Protein AF-A0A356QQR0-F1 (afdb_monomer_lite)

pLDDT: mean 85.68, std 18.22, range [37.44, 98.25]

Structure (mmCIF, N/CA/C/O backbone):
data_AF-A0A356QQR0-F1
#
_entry.id   AF-A0A356QQR0-F1
#
loop_
_atom_site.group_PDB
_atom_site.id
_atom_site.type_symbol
_atom_site.label_atom_id
_atom_site.label_alt_id
_atom_site.label_comp_id
_atom_site.label_asym_id
_atom_site.label_entity_id
_atom_site.label_seq_id
_atom_site.pdbx_PDB_ins_code
_atom_site.Cartn_x
_atom_site.Cartn_y
_atom_site.Cartn_z
_atom_site.occupancy
_atom_site.B_iso_or_equiv
_atom_site.auth_seq_id
_atom_site.auth_comp_id
_atom_site.auth_asym_id
_atom_site.auth_atom_id
_atom_site.pdbx_PDB_model_num
ATOM 1 N N . MET A 1 1 ? -22.525 24.408 33.638 1.00 37.44 1 MET A N 1
ATOM 2 C CA . MET A 1 1 ? -21.870 23.096 33.810 1.00 37.44 1 MET A CA 1
ATOM 3 C C . MET A 1 1 ? -21.776 22.451 32.448 1.00 37.44 1 MET A C 1
ATOM 5 O O . MET A 1 1 ? -22.800 22.229 31.816 1.00 37.44 1 MET A O 1
ATOM 9 N N . CYS A 1 2 ? -20.551 22.267 31.974 1.00 42.84 2 CYS A N 1
ATOM 10 C CA . CYS A 1 2 ? -20.235 21.623 30.710 1.00 42.84 2 CYS A CA 1
ATOM 11 C C . CYS A 1 2 ? -20.530 20.124 30.841 1.00 42.84 2 CYS A C 1
ATOM 13 O O . CYS A 1 2 ? -19.946 19.473 31.702 1.00 42.84 2 CYS A O 1
ATOM 15 N N . ALA A 1 3 ? -21.432 19.585 30.023 1.00 51.22 3 ALA A N 1
ATOM 16 C CA . ALA A 1 3 ? -21.515 18.147 29.801 1.00 51.22 3 ALA A CA 1
ATOM 17 C C . ALA A 1 3 ? -20.822 17.877 28.466 1.00 51.22 3 ALA A C 1
ATOM 19 O O . ALA A 1 3 ? -21.403 18.032 27.392 1.00 51.22 3 ALA A O 1
ATOM 20 N N . GLU A 1 4 ? -19.529 17.590 28.557 1.00 49.19 4 GLU A N 1
ATOM 21 C CA . GLU A 1 4 ? -18.691 17.213 27.433 1.00 49.19 4 GLU A CA 1
ATOM 22 C C . GLU A 1 4 ? -19.215 15.894 26.864 1.00 49.19 4 GLU A C 1
ATOM 24 O O . GLU A 1 4 ? -19.2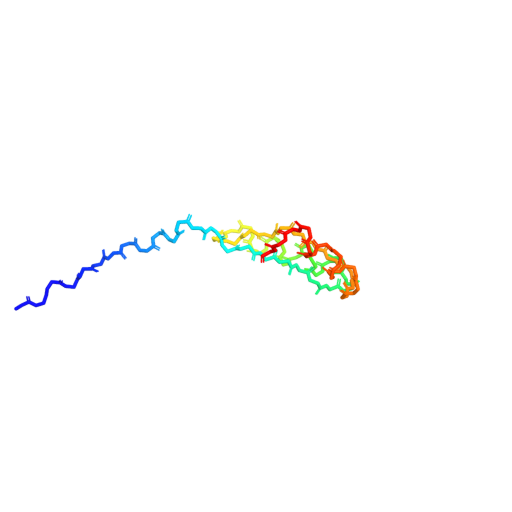57 14.856 27.525 1.00 49.19 4 GLU A O 1
ATOM 29 N N . ARG A 1 5 ? -19.736 15.975 25.642 1.00 51.66 5 ARG A N 1
ATOM 30 C CA . ARG A 1 5 ? -20.336 14.858 24.926 1.00 51.66 5 ARG A CA 1
ATOM 31 C C . ARG A 1 5 ? -19.198 13.951 24.466 1.00 51.66 5 ARG A C 1
ATOM 33 O O . ARG A 1 5 ? -18.637 14.176 23.400 1.00 51.66 5 ARG A O 1
ATOM 40 N N . ILE A 1 6 ? -18.855 12.946 25.271 1.00 58.06 6 ILE A N 1
ATOM 41 C CA . ILE A 1 6 ? -17.958 11.857 24.866 1.00 58.06 6 ILE A CA 1
ATOM 42 C C . ILE A 1 6 ? -18.702 11.042 23.804 1.00 58.06 6 ILE A C 1
ATOM 44 O O . ILE A 1 6 ? -19.388 10.064 24.092 1.00 58.06 6 ILE A O 1
ATOM 48 N N . THR A 1 7 ? -18.632 11.487 22.553 1.00 53.50 7 THR A N 1
ATOM 49 C CA . THR A 1 7 ? -18.934 10.631 21.413 1.00 53.50 7 THR A CA 1
ATOM 50 C C . THR A 1 7 ? -17.821 9.602 21.349 1.00 53.50 7 THR A C 1
ATOM 52 O O . THR A 1 7 ? -16.686 9.939 21.017 1.00 53.50 7 THR A O 1
ATOM 55 N N . THR A 1 8 ? -18.134 8.350 21.671 1.00 52.00 8 THR A N 1
ATOM 56 C CA . THR A 1 8 ? -17.373 7.193 21.203 1.00 52.00 8 THR A CA 1
ATOM 57 C C . THR A 1 8 ? -17.208 7.329 19.692 1.00 52.00 8 THR A C 1
ATOM 59 O O . THR A 1 8 ? -18.114 7.002 18.927 1.00 52.00 8 THR A O 1
ATOM 62 N N . MET A 1 9 ? -16.073 7.872 19.250 1.00 52.56 9 MET A N 1
ATOM 63 C CA . MET A 1 9 ? -15.648 7.819 17.859 1.00 52.56 9 MET A CA 1
ATOM 64 C C . MET A 1 9 ? -15.199 6.390 17.564 1.00 52.56 9 MET A C 1
ATOM 66 O O . MET A 1 9 ? -14.017 6.105 17.393 1.00 52.56 9 MET A O 1
ATOM 70 N N . THR A 1 10 ? -16.147 5.461 17.516 1.00 54.62 10 THR A N 1
ATOM 71 C CA . THR A 1 10 ? -15.941 4.205 16.804 1.00 54.62 10 THR A CA 1
ATOM 72 C C . THR A 1 10 ? -15.964 4.595 15.332 1.00 54.62 10 THR A C 1
ATOM 74 O O . THR A 1 10 ? -17.027 4.695 14.725 1.00 54.62 10 THR A O 1
ATOM 77 N N . ASN A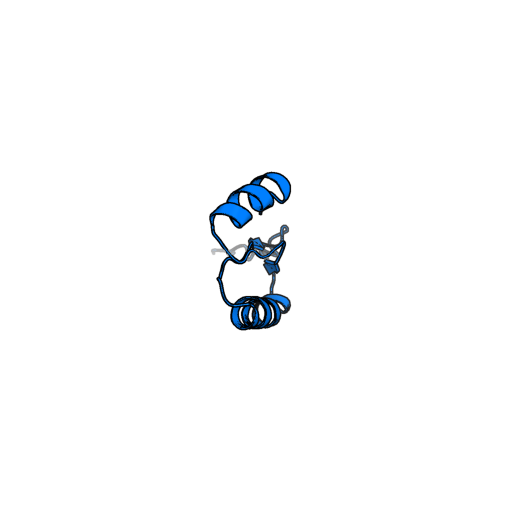 1 11 ? -14.803 4.998 14.809 1.00 56.91 11 ASN A N 1
ATOM 78 C CA . ASN A 1 11 ? -14.664 5.478 13.442 1.00 56.91 11 ASN A CA 1
ATOM 79 C C . ASN A 1 11 ? -15.212 4.392 12.506 1.00 56.91 11 ASN A C 1
ATOM 81 O O . ASN A 1 11 ? -14.662 3.297 12.432 1.00 56.91 11 ASN A O 1
ATOM 85 N N . ALA A 1 12 ? -16.349 4.670 11.867 1.00 60.91 12 ALA A N 1
ATOM 86 C CA . ALA A 1 12 ? -17.166 3.680 11.168 1.00 60.91 12 ALA A CA 1
ATOM 87 C C . ALA A 1 12 ? -16.508 3.117 9.893 1.00 60.91 12 ALA A C 1
ATOM 89 O O . ALA A 1 12 ? -17.112 2.295 9.212 1.00 60.91 12 ALA A O 1
ATOM 90 N N . HIS A 1 13 ? -15.290 3.557 9.562 1.00 63.78 13 HIS A N 1
ATOM 91 C CA . HIS A 1 13 ? -14.545 3.111 8.393 1.00 63.78 13 HIS A CA 1
ATOM 92 C C . HIS A 1 13 ? -13.117 2.730 8.806 1.00 63.78 13 HIS A C 1
ATOM 94 O O . HIS A 1 13 ? -12.389 3.589 9.316 1.00 63.78 13 HIS A O 1
ATOM 100 N N . PRO A 1 14 ? -12.704 1.464 8.614 1.00 82.50 14 PRO A N 1
ATOM 101 C CA . PRO A 1 14 ? -11.326 1.057 8.856 1.00 82.50 14 PRO A CA 1
ATOM 102 C C . PRO A 1 14 ? -10.389 1.817 7.910 1.00 82.50 14 PRO A C 1
ATOM 104 O O . PRO A 1 14 ? -10.696 1.996 6.730 1.00 82.50 14 PRO A O 1
ATOM 107 N N . ILE A 1 15 ? -9.248 2.269 8.429 1.00 91.44 15 ILE A N 1
ATOM 108 C CA . ILE A 1 15 ? -8.203 2.914 7.630 1.00 91.44 15 ILE A CA 1
ATOM 109 C C . ILE A 1 15 ? -7.635 1.855 6.690 1.00 91.44 15 ILE A C 1
ATOM 111 O O . ILE A 1 15 ? -7.215 0.787 7.126 1.00 91.44 15 ILE A O 1
ATOM 115 N N . ARG A 1 16 ? -7.621 2.137 5.394 1.00 94.44 16 ARG A N 1
ATOM 116 C CA . ARG A 1 16 ? -7.090 1.231 4.380 1.00 94.44 16 ARG A CA 1
ATOM 117 C C . ARG A 1 16 ? -5.704 1.713 3.981 1.00 94.44 16 ARG A C 1
ATOM 119 O O . ARG A 1 16 ? -5.482 2.906 3.812 1.00 94.44 16 ARG A O 1
ATOM 126 N N . VAL A 1 17 ? -4.748 0.793 3.923 1.00 96.00 17 VAL A N 1
ATOM 127 C CA . VAL A 1 17 ? -3.351 1.115 3.618 1.00 96.00 17 VAL A CA 1
ATOM 128 C C . VAL A 1 17 ? -2.799 0.158 2.577 1.00 96.00 17 VAL A C 1
ATOM 130 O O . VAL A 1 17 ? -3.130 -1.028 2.560 1.00 96.00 17 VAL A O 1
ATOM 133 N N . PHE A 1 18 ? -1.928 0.677 1.724 1.00 97.94 18 PHE A N 1
ATOM 134 C CA . PHE A 1 18 ? -1.159 -0.095 0.760 1.00 97.94 18 PHE A CA 1
ATOM 135 C C . PHE A 1 18 ? 0.319 0.022 1.129 1.00 97.94 18 PHE A C 1
ATOM 137 O O . PHE A 1 18 ? 0.793 1.128 1.396 1.00 97.94 18 PHE A O 1
ATOM 144 N N . LEU A 1 19 ? 1.035 -1.100 1.193 1.00 98.12 19 LEU A N 1
ATOM 145 C CA . LEU A 1 19 ? 2.439 -1.121 1.613 1.00 98.12 19 LEU A CA 1
ATOM 146 C C . LEU A 1 19 ? 3.362 -1.248 0.398 1.00 98.12 19 LEU A C 1
ATOM 148 O O . LEU A 1 19 ? 3.081 -2.014 -0.521 1.00 98.12 19 LEU A O 1
ATOM 152 N N . ILE A 1 20 ? 4.469 -0.510 0.398 1.00 98.12 20 ILE A N 1
ATOM 153 C CA . ILE A 1 20 ? 5.442 -0.517 -0.698 1.00 98.12 20 ILE A CA 1
ATOM 154 C C . ILE A 1 20 ? 6.830 -0.647 -0.089 1.00 98.12 20 ILE A C 1
ATOM 156 O O . ILE A 1 20 ? 7.237 0.220 0.680 1.00 98.12 20 ILE A O 1
ATOM 160 N N . ASP A 1 21 ? 7.522 -1.727 -0.426 1.00 98.12 21 ASP A N 1
ATOM 161 C CA . ASP A 1 21 ? 8.897 -2.011 -0.019 1.00 98.12 21 ASP A CA 1
ATOM 162 C C . ASP A 1 21 ? 9.443 -3.101 -0.950 1.00 98.12 21 ASP A C 1
ATOM 164 O O . ASP A 1 21 ? 8.698 -4.003 -1.335 1.00 98.12 21 ASP A O 1
ATOM 168 N N . ASP A 1 22 ? 10.716 -3.035 -1.325 1.00 96.94 22 ASP A N 1
ATOM 169 C CA . ASP A 1 22 ? 11.358 -4.021 -2.201 1.00 96.94 22 ASP A CA 1
ATOM 170 C C . ASP A 1 22 ? 11.719 -5.334 -1.477 1.00 96.94 22 ASP A C 1
ATOM 172 O O . ASP A 1 22 ? 12.125 -6.307 -2.118 1.00 96.94 22 ASP A O 1
ATOM 176 N N . HIS A 1 23 ? 11.500 -5.410 -0.159 1.00 98.12 23 HIS A N 1
ATOM 177 C CA . HIS A 1 23 ? 11.746 -6.591 0.660 1.00 98.12 23 HIS A CA 1
ATOM 178 C C . HIS A 1 23 ? 10.447 -7.223 1.179 1.00 98.12 23 HIS A C 1
ATOM 180 O O . HIS A 1 23 ? 9.745 -6.693 2.044 1.00 98.12 23 HIS A O 1
ATOM 186 N N . GLU A 1 24 ? 10.182 -8.459 0.751 1.00 97.06 24 GLU A N 1
ATOM 187 C CA . GLU A 1 24 ? 8.992 -9.217 1.159 1.00 97.06 24 GLU A CA 1
ATOM 188 C C . GLU A 1 24 ? 8.872 -9.375 2.686 1.00 97.06 24 GLU A C 1
ATOM 190 O O . GLU A 1 24 ? 7.784 -9.244 3.245 1.00 97.06 24 GLU A O 1
ATOM 195 N N . VAL A 1 25 ? 9.990 -9.590 3.389 1.00 98.06 25 VAL A N 1
ATOM 196 C CA . VAL A 1 25 ? 10.001 -9.753 4.855 1.00 98.06 25 VAL A CA 1
ATOM 197 C C . VAL A 1 25 ? 9.473 -8.506 5.573 1.00 98.06 25 VAL A C 1
ATOM 199 O O . VAL A 1 25 ? 8.769 -8.634 6.577 1.00 98.06 25 VAL A O 1
ATOM 202 N N . VAL A 1 26 ? 9.759 -7.307 5.054 1.00 97.69 26 VAL A N 1
ATOM 203 C CA . VAL A 1 26 ? 9.273 -6.042 5.626 1.00 97.69 26 VAL A CA 1
ATOM 204 C C . VAL A 1 26 ? 7.762 -5.923 5.429 1.00 97.69 26 VAL A C 1
ATOM 206 O O . VAL A 1 26 ? 7.037 -5.660 6.392 1.00 97.69 26 VAL A O 1
ATOM 209 N N . LEU A 1 27 ? 7.269 -6.207 4.219 1.00 97.94 27 LEU A N 1
ATOM 210 C CA . LEU A 1 27 ? 5.837 -6.201 3.897 1.00 97.94 27 LEU A CA 1
ATOM 211 C C . LEU A 1 27 ? 5.042 -7.163 4.793 1.00 97.94 27 LEU A C 1
ATOM 213 O O . LEU A 1 27 ? 3.997 -6.787 5.335 1.00 97.94 27 LEU A O 1
ATOM 217 N N . GLN A 1 28 ? 5.549 -8.383 4.989 1.00 97.06 28 GLN A N 1
ATOM 218 C CA . GLN A 1 28 ? 4.925 -9.381 5.863 1.00 97.06 28 GLN A CA 1
ATOM 219 C C . GLN A 1 28 ? 4.948 -8.935 7.331 1.00 97.06 28 GLN A C 1
ATOM 221 O O . GLN A 1 28 ? 3.920 -8.980 8.009 1.00 97.06 28 GLN A O 1
ATOM 226 N N . GLY A 1 29 ? 6.093 -8.439 7.816 1.00 97.25 29 GLY A N 1
ATOM 227 C CA . GLY A 1 29 ? 6.243 -7.965 9.193 1.00 97.25 29 GLY A CA 1
ATOM 228 C C . GLY A 1 29 ? 5.293 -6.814 9.532 1.00 97.25 29 GLY A C 1
ATOM 229 O O .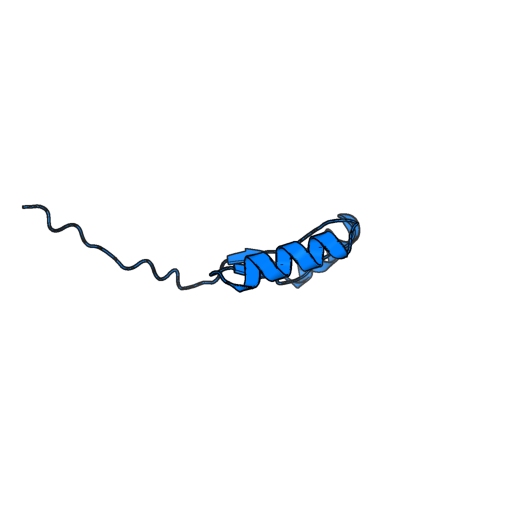 GLY A 1 29 ? 4.589 -6.869 10.542 1.00 97.25 29 GLY A O 1
ATOM 230 N N . ILE A 1 30 ? 5.207 -5.802 8.663 1.00 96.94 30 ILE A N 1
ATOM 231 C CA . ILE A 1 30 ? 4.291 -4.668 8.848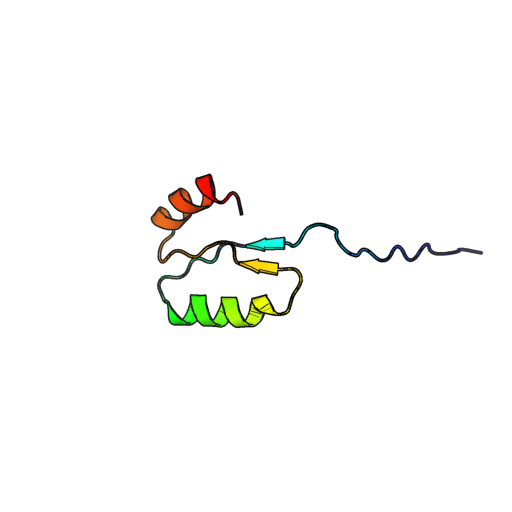 1.00 96.94 30 ILE A CA 1
ATOM 232 C C . ILE A 1 30 ? 2.832 -5.134 8.780 1.00 96.94 30 ILE A C 1
ATOM 234 O O . ILE A 1 30 ? 2.023 -4.713 9.607 1.00 96.94 30 ILE A O 1
ATOM 238 N N . SER A 1 31 ? 2.489 -6.039 7.859 1.00 95.62 31 SER A N 1
ATOM 239 C CA . SER A 1 31 ? 1.123 -6.570 7.748 1.00 95.62 31 SER A CA 1
ATOM 240 C C . SER A 1 31 ? 0.664 -7.267 9.032 1.00 95.62 31 SER A C 1
ATOM 242 O O . SER A 1 31 ? -0.462 -7.047 9.478 1.00 95.62 31 SER A O 1
ATOM 244 N N . VAL A 1 32 ? 1.546 -8.043 9.672 1.00 94.56 32 VAL A N 1
ATOM 245 C CA . VAL A 1 32 ? 1.267 -8.692 10.965 1.00 94.56 32 VAL A CA 1
ATOM 246 C C . VAL A 1 32 ? 1.042 -7.661 12.071 1.00 94.56 32 VAL A C 1
ATOM 248 O O . VAL A 1 32 ? 0.084 -7.782 12.832 1.00 94.56 32 VAL A O 1
ATOM 251 N N . ILE A 1 33 ? 1.890 -6.630 12.147 1.00 93.88 33 ILE A N 1
ATOM 252 C CA . ILE A 1 33 ? 1.766 -5.565 13.156 1.00 93.88 33 ILE A CA 1
ATOM 253 C C . ILE A 1 33 ? 0.423 -4.832 13.002 1.00 93.88 33 ILE A C 1
ATOM 255 O O . ILE A 1 33 ? -0.281 -4.602 13.990 1.00 93.88 33 ILE A O 1
ATOM 259 N N . LEU A 1 34 ? 0.041 -4.504 11.764 1.00 92.69 34 LEU A N 1
ATOM 260 C CA . LEU A 1 34 ? -1.168 -3.734 11.466 1.00 92.69 34 LEU A CA 1
ATOM 261 C C . LEU A 1 34 ? -2.471 -4.540 11.592 1.00 92.69 34 LEU A C 1
ATOM 263 O O . LEU A 1 34 ? -3.521 -3.935 11.804 1.00 92.69 34 LEU A O 1
ATOM 267 N N . HIS A 1 35 ? -2.420 -5.876 11.533 1.00 85.38 35 HIS A N 1
ATOM 268 C CA . HIS A 1 35 ? -3.604 -6.747 11.610 1.00 85.38 35 HIS A CA 1
ATOM 269 C C . HIS A 1 35 ? -4.415 -6.592 12.912 1.00 85.38 35 HIS A C 1
ATOM 271 O O . HIS A 1 35 ? -5.597 -6.919 12.956 1.00 85.38 35 HIS A O 1
ATOM 277 N N . SER A 1 36 ? -3.797 -6.083 13.979 1.00 78.75 36 SER A N 1
ATOM 278 C CA . SER A 1 36 ? -4.426 -5.938 15.298 1.00 78.75 36 SER A CA 1
ATOM 279 C C . SER A 1 36 ? -5.247 -4.649 15.491 1.00 78.75 36 SER A C 1
ATOM 281 O O . SER A 1 36 ? -5.864 -4.478 16.543 1.00 78.75 36 SER A O 1
ATOM 283 N N . GLY A 1 37 ? -5.261 -3.734 14.513 1.00 74.44 37 GLY A N 1
ATOM 284 C CA . GLY A 1 37 ? -5.862 -2.402 14.648 1.00 74.44 37 GLY A CA 1
ATOM 285 C C . GLY A 1 37 ? -7.087 -2.144 13.767 1.00 74.44 37 GLY A C 1
ATOM 286 O O . GLY A 1 37 ? -7.569 -2.999 13.033 1.00 74.44 37 GLY A O 1
ATOM 287 N N . HIS A 1 38 ? -7.560 -0.895 13.769 1.00 86.88 38 HIS A N 1
ATOM 288 C CA . HIS A 1 38 ? -8.564 -0.390 12.819 1.00 86.88 38 HIS A CA 1
ATOM 289 C C . HIS A 1 38 ? -7.979 -0.137 11.413 1.00 86.88 38 HIS A C 1
ATOM 291 O O . HIS A 1 38 ? -8.453 0.747 10.698 1.00 86.88 38 HIS A O 1
ATOM 297 N N . ILE A 1 39 ? -6.924 -0.867 11.041 1.00 92.06 39 ILE A N 1
ATOM 298 C CA . ILE A 1 39 ? -6.171 -0.705 9.799 1.00 92.06 39 ILE A CA 1
ATOM 299 C C . ILE A 1 39 ? -6.282 -1.997 8.991 1.00 92.06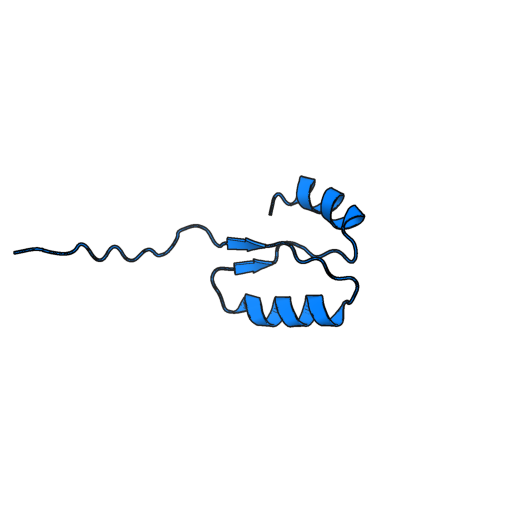 39 ILE A C 1
ATOM 301 O O . ILE A 1 39 ? -6.040 -3.086 9.498 1.00 92.06 39 ILE A O 1
ATOM 305 N N . THR A 1 40 ? -6.645 -1.880 7.720 1.00 92.25 40 THR A N 1
ATOM 306 C CA . THR A 1 40 ? -6.669 -2.986 6.762 1.00 92.25 40 THR A CA 1
ATOM 307 C C . THR A 1 40 ? -5.582 -2.759 5.725 1.00 92.25 40 THR A C 1
ATOM 309 O O . THR A 1 40 ? -5.617 -1.767 4.998 1.00 92.25 40 THR A O 1
ATOM 312 N N . VAL A 1 41 ? -4.631 -3.687 5.629 1.00 95.50 41 VAL A N 1
ATOM 313 C CA . VAL A 1 41 ? -3.705 -3.731 4.494 1.00 95.50 41 VAL A CA 1
ATOM 314 C C . VAL A 1 41 ? -4.470 -4.272 3.292 1.00 95.50 41 VAL A C 1
ATOM 316 O O . VAL A 1 41 ? -4.955 -5.400 3.322 1.00 95.50 41 VAL A O 1
ATOM 319 N N . VAL A 1 42 ? -4.623 -3.455 2.253 1.00 96.38 42 VAL A N 1
ATOM 320 C CA . VAL A 1 42 ? -5.441 -3.793 1.073 1.00 96.38 42 VAL A CA 1
ATOM 321 C C . VAL A 1 42 ? -4.618 -4.283 -0.111 1.00 96.38 42 VAL A C 1
ATOM 323 O O . VAL A 1 42 ? -5.179 -4.750 -1.097 1.00 96.38 42 VAL A O 1
ATOM 326 N N . GLY A 1 43 ? -3.295 -4.186 -0.009 1.00 97.25 43 GLY A N 1
ATOM 327 C CA . GLY A 1 43 ? -2.356 -4.684 -0.997 1.00 97.25 43 GLY A CA 1
ATOM 328 C C . GLY A 1 43 ? -0.921 -4.321 -0.639 1.00 97.25 43 GLY A C 1
ATOM 329 O O . GLY A 1 43 ? -0.667 -3.515 0.264 1.00 97.25 43 GLY A O 1
ATOM 330 N N . THR A 1 44 ? 0.008 -4.939 -1.357 1.00 98.06 44 THR A N 1
ATOM 331 C CA . THR A 1 44 ? 1.440 -4.679 -1.256 1.00 98.06 44 THR A CA 1
ATOM 332 C C . THR A 1 44 ? 2.061 -4.649 -2.652 1.00 98.06 44 THR A C 1
ATOM 334 O O . THR A 1 44 ? 1.535 -5.277 -3.571 1.00 98.06 44 THR A O 1
ATOM 337 N N . ALA A 1 45 ? 3.175 -3.936 -2.827 1.00 98.25 45 ALA A N 1
ATOM 338 C CA . ALA A 1 45 ? 3.964 -3.981 -4.059 1.00 98.25 45 ALA A CA 1
ATOM 339 C C . ALA A 1 45 ? 5.473 -3.901 -3.777 1.00 98.25 45 ALA A C 1
ATOM 341 O O . ALA A 1 45 ? 5.872 -3.211 -2.838 1.00 98.25 45 ALA A O 1
ATOM 342 N N . PRO A 1 46 ? 6.311 -4.535 -4.624 1.00 97.69 46 PRO A N 1
ATOM 343 C CA . PRO A 1 46 ? 7.767 -4.491 -4.497 1.00 97.69 46 PRO A CA 1
ATOM 344 C C . PRO A 1 46 ? 8.390 -3.199 -5.049 1.00 97.69 46 PRO A C 1
ATOM 346 O O . PRO A 1 46 ? 9.584 -2.969 -4.894 1.00 97.69 46 PRO A O 1
ATOM 349 N N . SER A 1 47 ? 7.617 -2.374 -5.762 1.00 97.88 47 SER A N 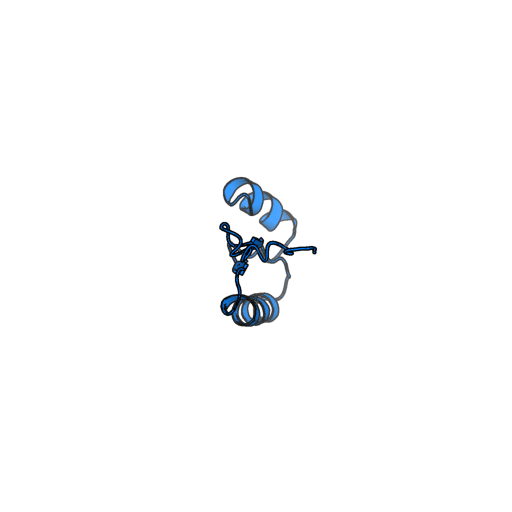1
ATOM 350 C CA . SER A 1 47 ? 8.101 -1.123 -6.346 1.00 97.88 47 SER A CA 1
ATOM 351 C C . SER A 1 47 ? 6.994 -0.079 -6.462 1.00 97.88 47 SER A C 1
ATOM 353 O O . SER A 1 47 ? 5.800 -0.396 -6.417 1.00 97.88 47 SER A O 1
ATOM 355 N N . GLY A 1 48 ? 7.400 1.178 -6.651 1.00 97.31 48 GLY A N 1
ATOM 356 C CA . GLY A 1 48 ? 6.477 2.290 -6.864 1.00 97.31 48 GLY A CA 1
ATOM 357 C C . GLY A 1 48 ? 5.691 2.173 -8.171 1.00 97.31 48 GLY A C 1
ATOM 358 O O . GLY A 1 48 ? 4.499 2.468 -8.191 1.00 97.31 48 GLY A O 1
ATOM 359 N N . GLU A 1 49 ? 6.314 1.696 -9.251 1.00 97.75 49 GLU A N 1
ATOM 360 C CA . GLU A 1 49 ? 5.654 1.496 -10.548 1.00 97.75 49 GLU A CA 1
ATOM 361 C C . GLU A 1 49 ? 4.498 0.510 -10.411 1.00 97.75 49 GLU A C 1
ATOM 363 O O . GLU A 1 49 ? 3.376 0.809 -10.821 1.00 97.75 49 GLU A O 1
ATOM 368 N N . ARG A 1 50 ? 4.755 -0.630 -9.759 1.00 97.19 50 ARG A N 1
ATOM 369 C CA . ARG A 1 50 ? 3.723 -1.633 -9.526 1.00 97.19 50 ARG A CA 1
ATOM 370 C C . ARG A 1 50 ? 2.634 -1.111 -8.587 1.00 97.19 50 ARG A C 1
ATOM 372 O O . ARG A 1 50 ? 1.449 -1.291 -8.861 1.00 97.19 50 ARG A O 1
ATOM 379 N N . ALA A 1 51 ? 3.021 -0.383 -7.541 1.00 97.75 51 ALA A N 1
ATOM 380 C CA . ALA A 1 51 ? 2.073 0.249 -6.631 1.00 97.75 51 ALA A CA 1
ATOM 381 C C . ALA A 1 51 ? 1.138 1.238 -7.345 1.00 97.75 51 ALA A C 1
ATOM 383 O O . ALA A 1 51 ? -0.047 1.288 -7.037 1.00 97.75 51 ALA A O 1
ATOM 384 N N . LEU A 1 52 ? 1.626 2.014 -8.318 1.00 97.81 52 LEU A N 1
ATOM 385 C CA . LEU A 1 52 ? 0.787 2.950 -9.074 1.00 97.81 52 LEU A CA 1
ATOM 386 C C . LEU A 1 52 ? -0.272 2.249 -9.935 1.00 97.81 52 LEU A C 1
ATOM 388 O O . LEU A 1 52 ? -1.331 2.833 -10.177 1.00 97.81 52 LEU A O 1
ATOM 392 N N . GLU A 1 53 ? -0.001 1.038 -10.420 1.00 97.12 53 GLU A N 1
ATOM 393 C CA . GLU A 1 53 ? -0.991 0.208 -11.116 1.00 97.12 53 GLU A CA 1
ATOM 394 C C . GLU A 1 53 ? -2.031 -0.323 -10.124 1.00 97.12 53 GLU A C 1
ATOM 396 O O . GLU A 1 53 ? -3.236 -0.121 -10.308 1.00 97.12 53 GLU A O 1
ATOM 401 N N . ASP A 1 54 ? -1.561 -0.930 -9.033 1.00 97.50 54 ASP A N 1
ATOM 402 C CA . ASP A 1 54 ? -2.410 -1.600 -8.050 1.00 97.50 54 ASP A CA 1
ATOM 403 C C . ASP A 1 54 ? -3.281 -0.597 -7.267 1.00 97.50 54 ASP A C 1
ATOM 405 O O . ASP A 1 54 ? -4.480 -0.819 -7.090 1.00 97.50 54 ASP A O 1
ATOM 409 N N . CYS A 1 55 ? -2.744 0.567 -6.885 1.00 97.50 55 CYS A N 1
ATOM 410 C CA . CYS A 1 55 ? -3.479 1.613 -6.165 1.00 97.50 55 CYS A CA 1
ATOM 411 C C . CYS A 1 55 ? -4.613 2.234 -6.990 1.00 97.50 55 CYS A C 1
ATOM 413 O O . CYS A 1 55 ? -5.621 2.642 -6.416 1.00 97.50 55 CYS A O 1
ATOM 415 N N . ARG A 1 56 ? -4.512 2.288 -8.327 1.00 96.44 56 ARG A N 1
ATOM 416 C CA . ARG A 1 56 ? -5.637 2.759 -9.161 1.00 96.44 56 ARG A CA 1
ATOM 417 C C . ARG A 1 56 ? -6.838 1.828 -9.055 1.00 96.44 56 ARG A C 1
ATOM 419 O O . ARG A 1 56 ? -7.964 2.314 -9.073 1.00 96.44 56 ARG A O 1
ATOM 426 N N . MET A 1 57 ? -6.597 0.527 -8.914 1.00 95.81 57 MET A N 1
ATOM 427 C CA . MET A 1 57 ? -7.650 -0.480 -8.792 1.00 95.81 57 MET A CA 1
ATOM 428 C C . MET A 1 57 ? -8.153 -0.615 -7.358 1.00 95.81 57 MET A C 1
ATOM 430 O O . MET A 1 57 ? -9.356 -0.680 -7.123 1.00 95.81 57 MET A O 1
ATOM 434 N N . LEU A 1 58 ? -7.229 -0.649 -6.400 1.00 95.88 58 LEU A N 1
ATOM 435 C CA . LEU A 1 58 ? -7.538 -0.886 -4.995 1.00 95.88 58 LEU A CA 1
ATOM 436 C C . LEU A 1 58 ? -8.040 0.370 -4.288 1.00 95.88 58 LEU A C 1
ATOM 438 O O . LEU A 1 58 ? -8.706 0.231 -3.265 1.00 95.88 58 LEU A O 1
ATOM 442 N N . GLN A 1 59 ? -7.748 1.564 -4.819 1.00 94.75 59 GLN A N 1
ATOM 443 C CA . GLN A 1 59 ? -8.131 2.858 -4.244 1.00 94.75 59 GLN A CA 1
ATOM 444 C C . GLN A 1 59 ? -7.903 2.888 -2.723 1.00 94.75 59 GLN A C 1
ATOM 446 O O . GLN A 1 59 ? -8.886 3.066 -2.006 1.00 94.75 59 GLN A O 1
ATOM 451 N N . PRO A 1 60 ? -6.687 2.560 -2.227 1.00 91.94 60 PRO A N 1
ATOM 452 C CA . PRO A 1 60 ? -6.399 2.404 -0.799 1.00 91.94 60 PRO A CA 1
ATOM 453 C C . PRO A 1 60 ? -6.843 3.611 0.025 1.00 91.94 60 PRO A C 1
ATOM 455 O O . PRO A 1 60 ? -6.566 4.756 -0.391 1.00 91.94 60 PRO A O 1
#

Foldseek 3Di:
DDPPPPDPPPPPAQAEDEEEALDPVVVVVVCVVQVVDSYHDQYYDNDPVVVVVVCVVSVD

Radius of gyration: 16.33 Å; chains: 1; bounding box: 34×33×45 Å

Secondary structure (DSSP, 8-state):
-----------SSPEEEEEE-S-HHHHHHHHHHHTTTTEEEEEEESSHHHHHHHHHHH--

Sequence (60 aa):
MCAERITTMTNAHPIRVFLIDDHEVVLQGISVILHSGHITVVGTAPSGERALEDCRMLQP